Protein AF-A0A815TSU1-F1 (afdb_monomer_lite)

Structure (mmCIF, N/CA/C/O backbone):
data_AF-A0A815TSU1-F1
#
_entry.id   AF-A0A815TSU1-F1
#
loop_
_atom_site.group_PDB
_atom_site.id
_atom_site.type_symbol
_atom_site.label_atom_id
_atom_site.label_alt_id
_atom_site.label_comp_id
_atom_site.label_asym_id
_atom_site.label_entity_id
_atom_site.label_seq_id
_atom_site.pdbx_PDB_ins_code
_atom_site.Cartn_x
_atom_site.Cartn_y
_atom_site.Cartn_z
_atom_site.occupancy
_atom_site.B_iso_or_equiv
_atom_site.auth_seq_id
_atom_site.auth_comp_id
_atom_site.auth_asym_id
_atom_site.auth_atom_id
_atom_site.pdbx_PDB_model_num
ATOM 1 N N . MET A 1 1 ? -24.566 -11.610 57.593 1.00 40.59 1 MET A N 1
ATOM 2 C CA . MET A 1 1 ? -24.953 -10.606 56.578 1.00 40.59 1 MET A CA 1
ATOM 3 C C . MET A 1 1 ? -24.307 -10.999 55.260 1.00 40.59 1 MET A C 1
ATOM 5 O O . MET A 1 1 ? -23.089 -11.043 55.186 1.00 40.59 1 MET A O 1
ATOM 9 N N . SER A 1 2 ? -25.110 -11.410 54.277 1.00 47.78 2 SER A N 1
ATOM 10 C CA . SER A 1 2 ? -24.639 -11.817 52.946 1.00 47.78 2 SER A CA 1
ATOM 11 C C . SER A 1 2 ? -24.549 -10.567 52.073 1.00 47.78 2 SER A C 1
ATOM 13 O O . SER A 1 2 ? -25.565 -9.920 51.831 1.00 47.78 2 SER A O 1
ATOM 15 N N . ASN A 1 3 ? -23.337 -10.198 51.658 1.00 46.69 3 ASN A N 1
ATOM 16 C CA . ASN A 1 3 ? -23.120 -9.082 50.747 1.00 46.69 3 ASN A CA 1
ATOM 17 C C . ASN A 1 3 ? -23.449 -9.551 49.319 1.00 46.69 3 ASN A C 1
ATOM 19 O O . ASN A 1 3 ? -22.633 -10.207 48.678 1.00 46.69 3 ASN A O 1
ATOM 23 N N . LYS A 1 4 ? -24.687 -9.307 48.869 1.00 52.16 4 LYS A N 1
ATOM 24 C CA . LYS A 1 4 ? -25.194 -9.721 47.545 1.00 52.16 4 LYS A CA 1
ATOM 25 C C . LYS A 1 4 ? -25.037 -8.647 46.455 1.00 52.16 4 LYS A C 1
ATOM 27 O O . LYS A 1 4 ? -25.636 -8.789 45.395 1.00 52.16 4 LYS A O 1
ATOM 32 N N . GLY A 1 5 ? -24.276 -7.581 46.700 1.00 55.72 5 GLY A N 1
ATOM 33 C CA . GLY A 1 5 ? -24.114 -6.470 45.759 1.00 55.72 5 GLY A CA 1
ATOM 34 C C . GLY A 1 5 ? -22.652 -6.191 45.428 1.00 55.72 5 GLY A C 1
ATOM 35 O O . GLY A 1 5 ? -21.805 -6.161 46.318 1.00 55.72 5 GLY A O 1
ATOM 36 N N . TRP A 1 6 ? -22.373 -5.979 44.141 1.00 58.88 6 TRP A N 1
ATOM 37 C CA . TRP A 1 6 ? -21.115 -5.414 43.650 1.00 58.88 6 TRP A CA 1
ATOM 38 C C . TRP A 1 6 ? -20.913 -4.009 44.247 1.00 58.88 6 TRP A C 1
ATOM 40 O O . TRP A 1 6 ? -21.860 -3.230 44.338 1.00 58.88 6 TRP A O 1
ATOM 50 N N . PHE A 1 7 ? -19.698 -3.692 44.703 1.00 58.53 7 PHE A N 1
ATOM 51 C CA . PHE A 1 7 ? -19.405 -2.427 45.380 1.00 58.53 7 PHE A CA 1
ATOM 52 C C . PHE A 1 7 ? -19.165 -1.320 44.346 1.00 58.53 7 PHE A C 1
ATOM 54 O O . PHE A 1 7 ? -18.101 -1.254 43.739 1.00 58.53 7 PHE A O 1
ATOM 61 N N . GLU A 1 8 ? -20.156 -0.456 44.126 1.00 59.12 8 GLU A N 1
ATOM 62 C CA . GLU A 1 8 ? -20.089 0.572 43.076 1.00 59.12 8 GLU A CA 1
ATOM 63 C C . GLU A 1 8 ? -19.332 1.846 43.466 1.00 59.12 8 GLU A C 1
ATOM 65 O O . GLU A 1 8 ? -19.075 2.679 42.603 1.00 59.12 8 GLU A O 1
ATOM 70 N N . GLY A 1 9 ? -18.941 2.015 44.736 1.00 61.44 9 GLY A N 1
ATOM 71 C CA . GLY A 1 9 ? -18.063 3.100 45.210 1.00 61.44 9 GLY A CA 1
ATOM 72 C C . GLY A 1 9 ? -18.611 4.534 45.096 1.00 61.44 9 GLY A C 1
ATOM 73 O O . GLY A 1 9 ? -18.145 5.406 45.822 1.00 61.44 9 GLY A O 1
ATOM 74 N N . PHE A 1 10 ? -19.610 4.782 44.243 1.00 62.00 10 PHE A N 1
ATOM 75 C CA . PHE A 1 10 ? -20.172 6.103 43.956 1.00 62.00 10 PHE A CA 1
ATOM 76 C C . PHE A 1 10 ? -21.416 6.427 44.802 1.00 62.00 10 PHE A C 1
ATOM 78 O O . PHE A 1 10 ? -21.610 7.575 45.189 1.00 62.00 10 PHE A O 1
ATOM 85 N N . ALA A 1 11 ? -22.235 5.425 45.149 1.00 61.41 11 ALA A N 1
ATOM 86 C CA . ALA A 1 11 ? -23.435 5.593 45.977 1.00 61.41 11 ALA A CA 1
ATOM 87 C C . ALA A 1 11 ? -23.611 4.421 46.961 1.00 61.41 11 ALA A C 1
ATOM 89 O O . ALA A 1 11 ? -24.309 3.442 46.696 1.00 61.41 11 ALA A O 1
ATOM 90 N N . ILE A 1 12 ? -22.955 4.509 48.120 1.00 61.44 12 ILE A N 1
ATOM 91 C CA . ILE A 1 12 ? -23.020 3.476 49.163 1.00 61.44 12 ILE A CA 1
ATOM 92 C C . ILE A 1 12 ? -24.446 3.415 49.737 1.00 61.44 12 ILE A C 1
ATOM 94 O O . ILE A 1 12 ? -24.942 4.397 50.283 1.00 61.44 12 ILE A O 1
ATOM 98 N N . GLY A 1 13 ? -25.088 2.248 49.638 1.00 67.44 13 GLY A N 1
ATOM 99 C CA . GLY A 1 13 ? -26.405 1.975 50.230 1.00 67.44 13 GLY A CA 1
ATOM 100 C C . GLY A 1 13 ? -27.594 2.028 49.265 1.00 67.44 13 GLY A C 1
ATOM 101 O O . GLY A 1 13 ? -28.702 1.692 49.677 1.00 67.44 13 GLY A O 1
ATOM 102 N N . TYR A 1 14 ? -27.382 2.380 47.995 1.00 62.44 14 TYR A N 1
ATOM 103 C CA . TYR A 1 14 ? -28.434 2.370 46.976 1.00 62.44 14 TYR A CA 1
ATOM 104 C C . TYR A 1 14 ? -28.314 1.129 46.079 1.00 62.44 14 TYR A C 1
ATOM 106 O O . TYR A 1 14 ? -27.209 0.800 45.647 1.00 62.44 14 TYR A O 1
ATOM 114 N N . PRO A 1 15 ? -29.417 0.406 45.799 1.00 63.56 15 PRO A N 1
ATOM 115 C CA . PRO A 1 15 ? -29.387 -0.708 44.868 1.00 63.56 15 PRO A CA 1
ATOM 116 C C . PRO A 1 15 ? -29.298 -0.169 43.443 1.00 63.56 15 PRO A C 1
ATOM 118 O O . PRO A 1 15 ? -30.212 0.503 42.961 1.00 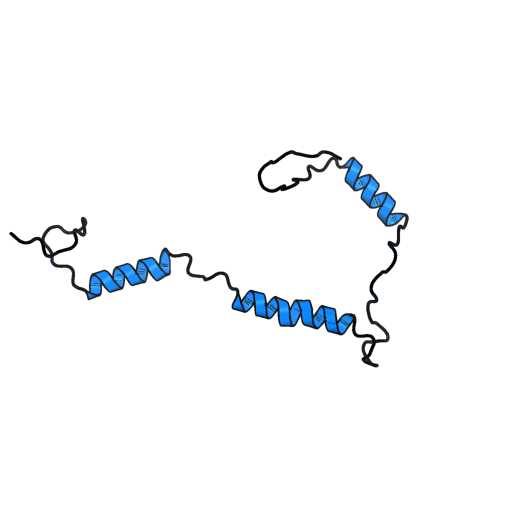63.56 15 PRO A O 1
ATOM 121 N N . SER A 1 16 ? -28.224 -0.502 42.744 1.00 62.50 16 SER A N 1
ATOM 122 C CA . SER A 1 16 ? -28.154 -0.234 41.316 1.00 62.50 16 SER A CA 1
ATOM 123 C C . SER A 1 16 ? -28.978 -1.252 40.558 1.00 62.50 16 SER A C 1
ATOM 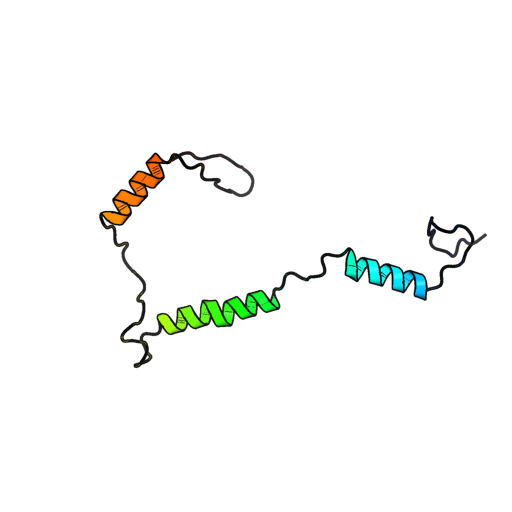125 O O . SER A 1 16 ? -28.841 -2.466 40.720 1.00 62.50 16 SER A O 1
ATOM 127 N N . SER A 1 17 ? -29.906 -0.738 39.756 1.00 70.50 17 SER A N 1
ATOM 128 C CA . SER A 1 17 ? -30.703 -1.580 38.874 1.00 70.50 17 SER A CA 1
ATOM 129 C C . SER A 1 17 ? -29.796 -2.215 37.818 1.00 70.50 17 SER A C 1
ATOM 131 O O . SER A 1 17 ? -28.849 -1.583 37.347 1.00 70.50 17 SER A O 1
ATOM 133 N N . ASN A 1 18 ? -30.106 -3.446 37.404 1.00 73.12 18 ASN A N 1
ATOM 134 C CA . ASN A 1 18 ? -29.381 -4.123 36.323 1.00 73.12 18 ASN A CA 1
ATOM 135 C C . ASN A 1 18 ? -29.275 -3.233 35.066 1.00 73.12 18 ASN A C 1
ATOM 137 O O . ASN A 1 18 ? -28.227 -3.150 34.437 1.00 73.12 18 ASN A O 1
ATOM 141 N N . ASN A 1 19 ? -30.329 -2.462 34.786 1.00 76.56 19 ASN A N 1
ATOM 142 C CA . ASN A 1 19 ? -30.378 -1.512 33.679 1.00 76.56 19 ASN A CA 1
ATOM 143 C C . ASN A 1 19 ? -29.309 -0.410 33.782 1.00 76.56 19 ASN A C 1
ATOM 145 O O . ASN A 1 19 ? -28.748 -0.011 32.766 1.00 76.56 19 ASN A O 1
ATOM 149 N N . ALA A 1 20 ? -29.005 0.083 34.986 1.00 73.88 20 ALA A N 1
ATOM 150 C CA . ALA A 1 20 ? -27.991 1.121 35.187 1.00 73.88 20 ALA A CA 1
ATOM 151 C C . ALA A 1 20 ? -26.566 0.586 34.954 1.00 73.88 20 ALA A C 1
ATOM 153 O O . ALA A 1 20 ? -25.733 1.261 34.340 1.00 73.88 20 ALA A O 1
ATOM 154 N N . LEU A 1 21 ? -26.306 -0.654 35.377 1.00 77.69 21 LEU A N 1
ATOM 155 C CA . LEU A 1 21 ? -25.043 -1.347 35.119 1.00 77.69 21 LEU A CA 1
ATOM 156 C C . LEU A 1 21 ? -24.869 -1.668 33.633 1.00 77.69 21 LEU A C 1
ATOM 158 O O . LEU A 1 21 ? -23.795 -1.454 33.068 1.00 77.69 21 LEU A O 1
ATOM 162 N N . GLU A 1 22 ? -25.925 -2.139 32.974 1.00 80.69 22 GLU A N 1
ATOM 163 C CA . GLU A 1 22 ? -25.921 -2.388 31.532 1.00 80.69 22 GLU A CA 1
ATOM 164 C C . GLU A 1 22 ? -25.720 -1.102 30.728 1.00 80.69 22 GLU A C 1
ATOM 166 O O . GLU A 1 22 ? -24.909 -1.094 29.799 1.00 80.69 22 GLU A O 1
ATOM 171 N N . ALA A 1 23 ? -26.372 -0.002 31.116 1.00 81.06 23 ALA A N 1
ATOM 172 C CA . ALA A 1 23 ? -26.201 1.302 30.481 1.00 81.06 23 ALA A CA 1
ATOM 173 C C . ALA A 1 23 ? -24.765 1.826 30.629 1.00 81.06 23 ALA A C 1
ATOM 175 O O . ALA A 1 23 ? -24.148 2.227 29.642 1.00 81.06 23 ALA A O 1
ATOM 176 N N . THR A 1 24 ? -24.196 1.751 31.836 1.00 77.62 24 THR A N 1
ATOM 177 C CA . THR A 1 24 ? -22.803 2.154 32.099 1.00 77.62 24 THR A CA 1
ATOM 178 C C . THR A 1 24 ? -21.818 1.297 31.303 1.00 77.62 24 THR A C 1
ATOM 180 O O . THR A 1 24 ? -20.918 1.821 30.647 1.00 77.62 24 THR A O 1
ATOM 183 N N . ASN A 1 25 ? -22.029 -0.022 31.266 1.00 80.94 25 ASN A N 1
ATOM 184 C CA . ASN A 1 25 ? -21.240 -0.927 30.432 1.00 80.94 25 ASN A CA 1
ATOM 185 C C . ASN A 1 25 ? -21.393 -0.620 28.937 1.00 80.94 25 ASN A C 1
ATOM 187 O O . ASN A 1 25 ? -20.431 -0.770 28.183 1.00 80.94 25 ASN A O 1
ATOM 191 N N . GLY A 1 26 ? -22.582 -0.205 28.501 1.00 80.06 26 GLY A N 1
ATOM 192 C CA . GLY A 1 26 ? -22.847 0.260 27.143 1.00 80.06 26 GLY A CA 1
ATOM 193 C C . GLY A 1 26 ? -22.010 1.486 26.796 1.00 80.06 26 GLY A C 1
ATOM 194 O O . GLY A 1 26 ? -21.306 1.464 25.790 1.00 80.06 26 GLY A O 1
ATOM 195 N N . ILE A 1 27 ? -22.007 2.492 27.674 1.00 80.62 27 ILE A N 1
ATOM 196 C CA . ILE A 1 27 ? -21.230 3.730 27.522 1.00 80.62 27 ILE A CA 1
ATOM 197 C C . ILE A 1 27 ? -19.724 3.448 27.500 1.00 80.62 27 ILE A C 1
ATOM 199 O O . ILE A 1 27 ? -19.013 3.968 26.645 1.00 80.62 27 ILE A O 1
ATOM 203 N N . ILE A 1 28 ? -19.215 2.588 28.387 1.00 76.25 28 ILE A N 1
ATOM 204 C CA . ILE A 1 28 ? -17.794 2.200 28.385 1.00 76.25 28 ILE A CA 1
ATOM 205 C C . ILE A 1 28 ? -17.430 1.497 27.073 1.00 76.25 28 ILE A C 1
ATOM 207 O O . ILE A 1 28 ? -16.401 1.790 26.468 1.00 76.25 28 ILE A O 1
ATOM 211 N N . LYS A 1 29 ? -18.302 0.612 26.580 1.00 76.12 29 LYS A N 1
ATOM 212 C CA . LYS A 1 29 ? -18.108 -0.079 25.299 1.00 76.12 29 LYS A CA 1
ATOM 213 C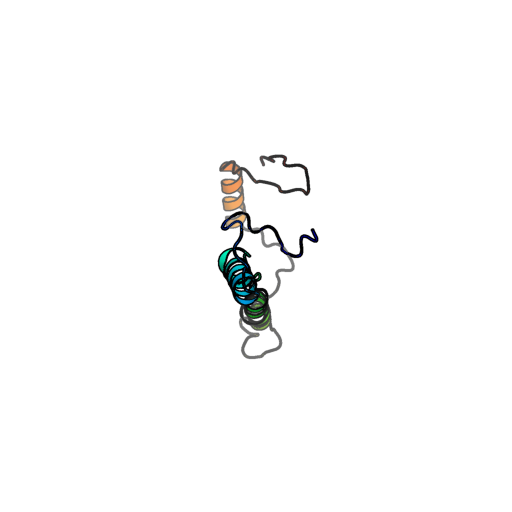 C . LYS A 1 29 ? -18.289 0.835 24.080 1.00 76.12 29 LYS A C 1
ATOM 215 O O . LYS A 1 29 ? -17.805 0.484 23.009 1.00 76.12 29 LYS A O 1
ATOM 220 N N . SER A 1 30 ? -19.000 1.954 24.190 1.00 70.50 30 SER A N 1
ATOM 221 C CA . SER A 1 30 ? -19.176 2.892 23.075 1.00 70.50 30 SER A CA 1
ATOM 222 C C . SER A 1 30 ? -18.117 3.990 23.057 1.00 70.50 30 SER A C 1
ATOM 224 O O . SER A 1 30 ? -17.680 4.376 21.982 1.00 70.50 30 SER A O 1
ATOM 226 N N . LEU A 1 31 ? -17.711 4.492 24.227 1.00 68.50 31 LEU A N 1
ATOM 227 C CA . LEU A 1 31 ? -16.817 5.647 24.359 1.00 68.50 31 LEU A CA 1
ATOM 228 C C . LEU A 1 31 ? -15.367 5.270 24.686 1.00 68.50 31 LEU A C 1
ATOM 230 O O . LEU A 1 31 ? -14.461 5.996 24.296 1.00 68.50 31 LEU A O 1
ATOM 234 N N . TYR A 1 32 ? -15.136 4.173 25.416 1.00 59.50 32 TYR A N 1
ATOM 235 C CA . TYR A 1 32 ? -13.833 3.888 26.043 1.00 59.50 32 TYR A CA 1
ATOM 236 C C . TYR A 1 32 ? -13.177 2.579 25.607 1.00 59.50 32 TYR A C 1
ATOM 238 O O . TYR A 1 32 ? -12.016 2.333 25.924 1.00 59.50 32 TYR A O 1
ATOM 246 N N . THR A 1 33 ? -13.869 1.742 24.842 1.00 57.81 33 THR A N 1
ATOM 247 C CA . THR A 1 33 ? -13.180 0.786 23.979 1.00 57.81 33 THR A CA 1
ATOM 248 C C . THR A 1 33 ? -13.005 1.456 22.629 1.00 57.81 33 THR A C 1
ATOM 250 O O . THR A 1 33 ? -14.007 1.883 22.063 1.00 57.81 33 THR A O 1
ATOM 253 N N . PHE A 1 34 ? -11.772 1.536 22.119 1.00 54.19 34 PHE A N 1
ATOM 254 C CA . PHE A 1 34 ? -11.448 1.866 20.723 1.00 54.19 34 PHE A CA 1
ATOM 255 C C . PHE A 1 34 ? -12.085 0.819 19.789 1.00 54.19 34 PHE A C 1
ATOM 257 O O . PHE A 1 34 ? -11.435 -0.081 19.266 1.00 54.19 34 PHE A O 1
ATOM 264 N N . ARG A 1 35 ? -13.415 0.855 19.712 1.00 52.97 35 ARG A N 1
ATOM 265 C CA . ARG A 1 35 ? -14.296 -0.109 19.055 1.00 52.97 35 ARG A CA 1
ATOM 266 C C . ARG A 1 35 ? -14.747 0.373 17.688 1.00 52.97 35 ARG A C 1
ATOM 268 O O . ARG A 1 35 ? -15.531 -0.334 17.054 1.00 52.97 35 ARG A O 1
ATOM 275 N N . GLU A 1 36 ? -14.175 1.468 17.187 1.00 59.84 36 GLU A N 1
ATOM 276 C CA . GLU A 1 36 ? -13.706 1.431 15.805 1.00 59.84 36 GLU A CA 1
ATOM 277 C C . GLU A 1 36 ? -12.751 0.244 15.722 1.00 59.84 36 GLU A C 1
ATOM 279 O O . GLU A 1 36 ? -11.546 0.332 15.941 1.00 59.84 36 GLU A O 1
ATOM 284 N N . ARG A 1 37 ? -13.342 -0.937 15.525 1.00 63.38 37 ARG A N 1
ATOM 285 C CA . ARG A 1 37 ? -12.616 -2.110 15.086 1.00 63.38 37 ARG A CA 1
ATOM 286 C C . ARG A 1 37 ? -11.791 -1.603 13.921 1.00 63.38 37 ARG A C 1
ATOM 288 O O . ARG A 1 37 ? -12.389 -1.010 13.024 1.00 63.38 37 ARG A O 1
ATOM 295 N N . LEU A 1 38 ? -10.469 -1.797 13.980 1.00 63.12 38 LEU A N 1
ATOM 296 C CA . LEU A 1 38 ? -9.569 -1.623 12.839 1.00 63.12 38 LEU A CA 1
ATOM 297 C C . LEU A 1 38 ? -10.384 -1.911 11.579 1.00 63.12 38 LEU A C 1
ATOM 299 O O . LEU A 1 38 ? -10.979 -2.998 11.545 1.00 63.12 38 LEU A O 1
ATOM 303 N N . PRO A 1 39 ? -10.538 -0.952 10.650 1.00 77.75 39 PRO A N 1
ATOM 304 C CA . PRO A 1 39 ? -11.534 -1.035 9.591 1.00 77.75 39 PRO A CA 1
ATOM 305 C C . PRO A 1 39 ? -11.067 -2.043 8.540 1.00 77.75 39 PRO A C 1
ATOM 307 O O . PRO A 1 39 ? -10.797 -1.712 7.398 1.00 77.75 39 PRO A O 1
ATOM 310 N N . VAL A 1 40 ? -10.936 -3.308 8.939 1.00 82.38 40 VAL A N 1
ATOM 311 C CA . VAL A 1 40 ? -10.427 -4.415 8.137 1.00 82.38 40 VAL A CA 1
ATOM 312 C C . VAL A 1 40 ? -11.345 -4.621 6.943 1.00 82.38 40 VAL A C 1
ATOM 314 O O . VAL A 1 40 ? -10.858 -4.896 5.862 1.00 82.38 40 VAL A O 1
ATOM 317 N N . GLY A 1 41 ? -12.657 -4.423 7.107 1.00 85.00 41 GLY A N 1
ATOM 318 C CA . GLY A 1 41 ? -13.599 -4.453 5.988 1.00 85.00 41 GLY A CA 1
ATOM 319 C C . GLY A 1 41 ? -13.305 -3.375 4.942 1.00 85.00 41 GLY A C 1
ATOM 320 O O . GLY A 1 41 ? -13.210 -3.688 3.761 1.00 85.00 41 GLY A O 1
ATOM 321 N N . GLU A 1 42 ? -13.099 -2.125 5.365 1.00 85.69 42 GLU A N 1
ATOM 322 C CA . GLU A 1 42 ? -12.760 -1.029 4.446 1.00 85.69 42 GLU A CA 1
ATOM 323 C C . GLU A 1 42 ? -11.365 -1.218 3.847 1.00 85.69 42 GLU A C 1
ATOM 325 O O . GLU A 1 42 ? -11.180 -1.050 2.647 1.00 85.69 42 GLU A O 1
ATOM 330 N N . PHE A 1 43 ? -10.399 -1.657 4.653 1.00 88.25 43 PHE A N 1
ATOM 331 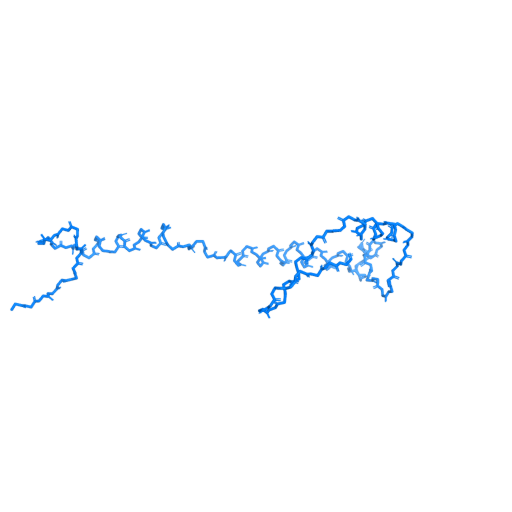C CA . PHE A 1 43 ? -9.054 -1.995 4.204 1.00 88.25 43 PHE A CA 1
ATOM 332 C C . PHE A 1 43 ? -9.075 -3.082 3.129 1.00 88.25 43 PHE A C 1
ATOM 334 O O . PHE A 1 43 ? -8.451 -2.915 2.086 1.00 88.25 43 PHE A O 1
ATOM 341 N N . LEU A 1 44 ? -9.802 -4.180 3.356 1.00 92.75 44 LEU A N 1
ATOM 342 C CA . LEU A 1 44 ? -9.933 -5.260 2.381 1.00 92.75 44 LEU A CA 1
ATOM 343 C C . LEU A 1 44 ? -10.649 -4.774 1.120 1.00 92.75 44 LEU A C 1
ATOM 345 O O . LEU A 1 44 ? -10.216 -5.112 0.025 1.00 92.75 44 LEU A O 1
ATOM 349 N N . SER A 1 45 ? -11.672 -3.927 1.265 1.00 90.50 45 SER A N 1
ATOM 350 C CA . SER A 1 45 ? -12.367 -3.317 0.129 1.00 90.50 45 SER A CA 1
ATOM 351 C C . SER A 1 45 ? -11.427 -2.471 -0.732 1.00 90.50 45 SER A C 1
ATOM 353 O O . SER A 1 45 ? -11.436 -2.612 -1.952 1.00 90.50 45 SER A O 1
ATOM 355 N N . VAL A 1 46 ? -10.602 -1.616 -0.122 1.00 92.69 46 VAL A N 1
ATOM 356 C CA . VAL A 1 46 ? -9.616 -0.789 -0.840 1.00 92.69 46 VAL A CA 1
ATOM 357 C C . VAL A 1 46 ? -8.531 -1.665 -1.468 1.00 92.69 46 VAL A C 1
ATOM 359 O O . VAL A 1 46 ? -8.152 -1.482 -2.624 1.00 92.69 46 VAL A O 1
ATOM 362 N N . LEU A 1 47 ? -8.037 -2.658 -0.725 1.00 94.12 47 LEU A N 1
ATOM 363 C CA . LEU A 1 47 ? -7.013 -3.578 -1.208 1.00 94.12 47 LEU A CA 1
ATOM 364 C C . LEU A 1 47 ? -7.492 -4.352 -2.442 1.00 94.12 47 LEU A C 1
ATOM 366 O O . LEU A 1 47 ? -6.760 -4.445 -3.424 1.00 94.12 47 LEU A O 1
ATOM 370 N N . GLU A 1 48 ? -8.704 -4.893 -2.408 1.00 92.88 48 GLU A N 1
ATOM 371 C CA . GLU A 1 48 ? -9.269 -5.666 -3.511 1.00 92.88 48 GLU A CA 1
ATOM 372 C C . GLU A 1 48 ? -9.597 -4.774 -4.715 1.00 92.88 48 GLU A C 1
ATOM 374 O O . GLU A 1 48 ? -9.095 -5.017 -5.817 1.00 92.88 48 GLU A O 1
ATOM 379 N N . ASN A 1 49 ? -10.396 -3.726 -4.501 1.00 87.38 49 ASN A N 1
ATOM 380 C CA . ASN A 1 49 ? -11.002 -2.961 -5.591 1.00 87.38 49 ASN A CA 1
ATOM 381 C C . ASN A 1 49 ? -10.070 -1.902 -6.182 1.00 87.38 49 ASN A C 1
ATOM 383 O O . ASN A 1 49 ? -10.054 -1.708 -7.401 1.00 87.38 49 ASN A O 1
ATOM 387 N N . ASP A 1 50 ? -9.281 -1.239 -5.341 1.00 87.25 50 ASP A N 1
ATOM 388 C CA . ASP A 1 50 ? -8.487 -0.089 -5.772 1.00 87.25 50 ASP A CA 1
ATOM 389 C C . ASP A 1 50 ? -7.035 -0.485 -6.026 1.00 87.25 50 ASP A C 1
ATOM 391 O O . ASP A 1 50 ? -6.428 -0.030 -6.992 1.00 87.25 50 ASP A O 1
ATOM 395 N N . ILE A 1 51 ? -6.466 -1.371 -5.203 1.00 92.88 51 ILE A N 1
ATOM 396 C CA . ILE A 1 51 ? -5.058 -1.762 -5.337 1.00 92.88 51 ILE A CA 1
ATOM 397 C C . ILE A 1 51 ? -4.922 -2.960 -6.279 1.00 92.88 51 ILE A C 1
ATOM 399 O O . ILE A 1 51 ? -4.374 -2.834 -7.375 1.00 92.88 51 ILE A O 1
ATOM 403 N N . ILE A 1 52 ? -5.405 -4.139 -5.882 1.00 92.12 52 ILE A N 1
ATOM 404 C CA . ILE A 1 52 ? -5.157 -5.392 -6.609 1.00 92.12 52 ILE A CA 1
ATOM 405 C C . ILE A 1 52 ? -5.813 -5.357 -7.985 1.00 92.12 52 ILE A C 1
ATOM 407 O O . ILE A 1 52 ? -5.154 -5.666 -8.983 1.00 92.12 52 ILE A O 1
ATOM 411 N N . HIS A 1 53 ? -7.084 -4.968 -8.064 1.00 88.69 53 HIS A N 1
ATOM 412 C CA . HIS A 1 53 ? -7.810 -4.956 -9.327 1.00 88.69 53 HIS A CA 1
ATOM 413 C C . HIS A 1 53 ? -7.212 -3.952 -10.326 1.00 88.69 53 HIS A C 1
ATOM 415 O O . HIS A 1 53 ? -6.988 -4.301 -11.489 1.00 88.69 53 HIS A O 1
ATOM 421 N N . GLN A 1 54 ? -6.856 -2.740 -9.885 1.00 86.75 54 GLN A N 1
ATOM 422 C CA . GLN A 1 54 ? -6.190 -1.765 -10.753 1.00 86.75 54 GLN A CA 1
ATOM 423 C C . GLN A 1 54 ? -4.826 -2.275 -11.228 1.00 86.75 54 GLN A C 1
ATOM 425 O O . GLN A 1 54 ? -4.543 -2.249 -12.428 1.00 86.75 54 GLN A O 1
ATOM 430 N N . LEU A 1 55 ? -3.998 -2.783 -10.310 1.00 85.44 55 LEU A N 1
ATOM 431 C CA . LEU A 1 55 ? -2.678 -3.323 -10.638 1.00 85.44 55 LEU A CA 1
ATOM 432 C C . LEU A 1 55 ? -2.762 -4.519 -11.594 1.00 85.44 55 LEU A C 1
ATOM 434 O O . LEU A 1 55 ? -1.869 -4.670 -12.429 1.00 85.44 55 LEU A O 1
ATOM 438 N N . SER A 1 56 ? -3.805 -5.343 -11.476 1.00 85.31 56 SER A N 1
ATOM 439 C CA . SER A 1 56 ? -4.053 -6.484 -12.362 1.00 85.31 56 SER A CA 1
ATOM 440 C C . SER A 1 56 ? -4.485 -6.016 -13.749 1.00 85.31 56 SER A C 1
ATOM 442 O O . SER A 1 56 ? -3.936 -6.474 -14.747 1.00 85.31 56 SER A O 1
ATOM 444 N N . ARG A 1 57 ? -5.405 -5.045 -13.830 1.00 83.50 57 ARG A N 1
ATOM 445 C CA . ARG A 1 57 ? -5.897 -4.504 -15.104 1.00 83.50 57 ARG A CA 1
ATOM 446 C C . ARG A 1 57 ? -4.810 -3.767 -15.883 1.00 83.50 57 ARG A C 1
ATOM 448 O O . ARG A 1 57 ? -4.673 -3.976 -17.079 1.00 83.50 57 ARG A O 1
ATOM 455 N N . GLU A 1 58 ? -4.010 -2.935 -15.217 1.00 84.75 58 GLU A N 1
ATOM 456 C CA . GLU A 1 58 ? -2.915 -2.191 -15.861 1.00 84.75 58 GLU A CA 1
ATOM 457 C C . GLU A 1 58 ? -1.789 -3.086 -16.395 1.00 84.75 58 GLU A C 1
ATOM 459 O O . GLU A 1 58 ? -0.966 -2.626 -17.186 1.00 84.75 58 GLU A O 1
ATOM 464 N N . ARG A 1 59 ? -1.713 -4.340 -15.943 1.00 83.56 59 ARG A N 1
ATOM 465 C CA . ARG A 1 59 ? -0.678 -5.303 -16.344 1.00 83.56 59 ARG A CA 1
ATOM 466 C C . ARG A 1 59 ? -1.232 -6.478 -17.138 1.00 83.56 59 ARG A C 1
ATOM 468 O O . ARG A 1 59 ? -0.473 -7.385 -17.464 1.00 83.56 59 ARG A O 1
ATOM 475 N N . ASN A 1 60 ? -2.528 -6.472 -17.439 1.00 82.56 60 ASN A N 1
ATOM 476 C CA . ASN A 1 60 ? -3.140 -7.518 -18.233 1.00 82.56 60 ASN A CA 1
ATOM 477 C C . ASN A 1 60 ? -2.684 -7.381 -19.691 1.00 82.56 60 ASN A C 1
ATOM 479 O O . ASN A 1 60 ? -3.060 -6.443 -20.391 1.00 82.56 60 ASN A O 1
ATOM 483 N N . THR A 1 61 ? -1.851 -8.314 -20.139 1.00 76.12 61 THR A N 1
ATOM 484 C CA . THR A 1 61 ? -1.361 -8.378 -21.520 1.00 76.12 61 THR A CA 1
ATOM 485 C C . THR A 1 61 ? -2.303 -9.129 -22.454 1.00 76.12 61 THR A C 1
ATOM 487 O O . THR A 1 61 ? -2.117 -9.065 -23.665 1.00 76.12 61 THR A O 1
ATOM 490 N N . ASP A 1 62 ? -3.307 -9.815 -21.907 1.00 79.94 62 ASP A N 1
ATOM 491 C CA . ASP A 1 62 ? -4.196 -10.704 -22.659 1.00 79.94 62 ASP A CA 1
ATOM 492 C C . ASP A 1 62 ? -5.473 -9.989 -23.135 1.00 79.94 62 ASP A C 1
ATOM 494 O O . ASP A 1 62 ? -6.177 -10.486 -24.014 1.00 79.94 62 ASP A O 1
ATOM 498 N N . ASP A 1 63 ? -5.780 -8.810 -22.584 1.00 76.19 63 ASP A N 1
ATOM 499 C CA . ASP A 1 63 ? -6.901 -7.979 -23.029 1.00 76.19 63 ASP A CA 1
ATOM 500 C C . ASP A 1 63 ? -6.477 -7.080 -24.211 1.00 76.19 63 ASP A C 1
ATOM 502 O O . ASP A 1 63 ? -5.593 -6.234 -24.063 1.00 76.19 63 ASP A O 1
ATOM 506 N N . PRO A 1 64 ? -7.111 -7.193 -25.392 1.00 70.69 64 PRO A N 1
ATOM 507 C CA . PRO A 1 64 ? -6.750 -6.415 -26.577 1.00 70.69 64 PRO A CA 1
ATOM 508 C C . PRO A 1 64 ? -6.900 -4.891 -26.410 1.00 70.69 64 PRO A C 1
ATOM 510 O O . PRO A 1 64 ? -6.273 -4.150 -27.163 1.00 70.69 64 PRO A O 1
ATOM 513 N N . ILE A 1 65 ? -7.680 -4.401 -25.436 1.00 71.69 65 ILE A N 1
ATOM 514 C CA . ILE A 1 65 ? -7.836 -2.957 -25.179 1.00 71.69 65 ILE A CA 1
ATOM 515 C C . ILE A 1 65 ? -6.718 -2.427 -24.267 1.00 71.69 65 ILE A C 1
ATOM 517 O O . ILE A 1 65 ? -6.175 -1.348 -24.513 1.00 71.69 65 ILE A O 1
ATOM 521 N N . THR A 1 66 ? -6.359 -3.165 -23.212 1.00 67.06 66 THR A N 1
ATOM 522 C CA . THR A 1 66 ? -5.334 -2.738 -22.239 1.00 67.06 66 THR A CA 1
ATOM 523 C C . THR A 1 66 ? -3.914 -3.189 -22.585 1.00 67.06 66 THR A C 1
ATOM 525 O O . THR A 1 66 ? -2.966 -2.495 -22.216 1.00 67.06 66 THR A O 1
ATOM 528 N N . SER A 1 67 ? -3.749 -4.260 -23.365 1.00 68.00 67 SER A N 1
ATOM 529 C CA . SER A 1 67 ? -2.451 -4.827 -23.774 1.00 68.00 67 SER A CA 1
ATOM 530 C C . SER A 1 67 ? -1.527 -3.832 -24.474 1.00 68.00 67 SER A C 1
ATOM 532 O O . SER A 1 67 ? -0.313 -3.884 -24.281 1.00 68.00 67 SER A O 1
ATOM 534 N N . GLN A 1 68 ? -2.074 -2.873 -25.227 1.00 74.75 68 GLN A N 1
ATOM 535 C CA . GLN A 1 68 ? -1.267 -1.870 -25.925 1.00 74.75 68 GLN A CA 1
ATOM 536 C C . GLN A 1 68 ? -0.582 -0.871 -24.976 1.00 74.75 68 GLN A C 1
ATOM 538 O O . GLN A 1 68 ? 0.448 -0.302 -25.333 1.00 74.75 68 GLN A O 1
ATOM 543 N N . ASN A 1 69 ? -1.117 -0.687 -23.763 1.00 77.06 69 ASN A N 1
ATOM 544 C CA . ASN A 1 69 ? -0.555 0.177 -22.719 1.00 77.06 69 ASN A CA 1
ATOM 545 C C . ASN A 1 69 ? -0.218 -0.600 -21.433 1.00 77.06 69 ASN A C 1
ATOM 547 O O . ASN A 1 69 ? -0.068 0.005 -20.367 1.00 77.06 69 ASN A O 1
ATOM 551 N N . ALA A 1 70 ? -0.121 -1.931 -21.511 1.00 82.69 70 ALA A N 1
ATOM 552 C CA . ALA A 1 70 ? 0.124 -2.765 -20.345 1.00 82.69 70 ALA A CA 1
ATOM 553 C C . ALA A 1 70 ? 1.515 -2.482 -19.758 1.00 82.69 70 ALA A C 1
ATOM 555 O O . ALA A 1 70 ? 2.535 -2.488 -20.453 1.00 82.69 70 ALA A O 1
ATOM 556 N N . LYS A 1 71 ? 1.570 -2.239 -18.447 1.00 82.56 71 LYS A N 1
ATOM 557 C CA . LYS A 1 71 ? 2.822 -1.984 -17.726 1.00 82.56 71 LYS A CA 1
ATOM 558 C C . LYS A 1 71 ? 3.540 -3.307 -17.453 1.00 82.56 71 LYS A C 1
ATOM 560 O O . LYS A 1 71 ? 3.256 -3.981 -16.466 1.00 82.56 71 LYS A O 1
ATOM 565 N N . ALA A 1 72 ? 4.489 -3.677 -18.306 1.00 82.44 72 ALA A N 1
ATOM 566 C CA . ALA A 1 72 ? 5.293 -4.880 -18.099 1.00 82.44 72 ALA A CA 1
ATOM 567 C C . ALA A 1 72 ? 6.157 -4.794 -16.827 1.00 82.44 72 ALA A C 1
ATOM 569 O O . ALA A 1 72 ? 6.615 -3.721 -16.424 1.00 82.44 72 ALA A O 1
ATOM 570 N N . PHE A 1 73 ? 6.422 -5.948 -16.210 1.00 83.44 73 PHE A N 1
ATOM 571 C CA . PHE A 1 73 ? 7.413 -6.037 -15.142 1.00 83.44 73 PHE A CA 1
ATOM 572 C C . PHE A 1 73 ? 8.820 -5.822 -15.706 1.00 83.44 73 PHE A C 1
ATOM 574 O O . PHE A 1 73 ? 9.208 -6.421 -16.710 1.00 83.44 73 PHE A O 1
ATOM 581 N N . ALA A 1 74 ? 9.600 -4.971 -15.040 1.00 84.94 74 ALA A N 1
ATOM 582 C CA . ALA A 1 74 ? 11.012 -4.822 -15.347 1.00 84.94 74 ALA A CA 1
ATOM 583 C C . ALA A 1 74 ? 11.766 -6.060 -14.841 1.00 84.94 74 ALA A C 1
ATOM 585 O O . ALA A 1 74 ? 11.885 -6.271 -13.638 1.00 84.94 74 ALA A O 1
ATOM 586 N N . ASN A 1 75 ? 12.285 -6.871 -15.762 1.00 88.25 75 ASN A N 1
ATOM 587 C CA . ASN A 1 75 ? 13.073 -8.063 -15.420 1.00 88.25 75 ASN A CA 1
ATOM 588 C C . ASN A 1 75 ? 14.545 -7.742 -15.130 1.00 88.25 75 ASN A C 1
ATOM 590 O O . ASN A 1 75 ? 15.277 -8.573 -14.600 1.00 88.25 75 ASN A O 1
ATOM 594 N N . VAL A 1 76 ? 14.985 -6.540 -15.501 1.00 88.31 76 VAL A N 1
ATOM 595 C CA . VAL A 1 76 ? 16.353 -6.063 -15.315 1.00 88.31 76 VAL A CA 1
ATOM 596 C C . VAL A 1 76 ? 16.279 -4.639 -14.768 1.00 88.31 76 VAL A C 1
ATOM 598 O O . VAL A 1 76 ? 15.483 -3.840 -15.276 1.00 88.31 76 VAL A O 1
ATOM 601 N N . PRO A 1 77 ? 17.074 -4.291 -13.743 1.00 85.56 77 PRO A N 1
ATOM 602 C CA . PRO A 1 77 ? 17.120 -2.928 -13.242 1.00 85.56 77 PRO A CA 1
ATOM 603 C C . PRO A 1 77 ? 17.634 -1.983 -14.333 1.00 85.56 77 PRO A C 1
ATOM 605 O O . PRO A 1 77 ? 18.709 -2.178 -14.896 1.00 85.56 77 PRO A O 1
ATOM 608 N N . SER A 1 78 ? 16.868 -0.930 -14.612 1.00 85.62 78 SER A N 1
ATOM 609 C CA . SER A 1 78 ? 17.295 0.147 -15.502 1.00 85.62 78 SER A CA 1
ATOM 610 C C . SER A 1 78 ? 17.988 1.228 -14.683 1.00 85.62 78 SER A C 1
ATOM 612 O O . SER A 1 78 ? 17.331 2.058 -14.055 1.00 85.62 78 SER A O 1
ATOM 614 N N . ILE A 1 79 ? 19.317 1.240 -14.712 1.00 88.25 79 ILE A N 1
ATOM 615 C CA . ILE A 1 79 ? 20.111 2.300 -14.094 1.00 88.25 79 ILE A CA 1
ATOM 616 C C . ILE A 1 79 ? 20.323 3.408 -15.129 1.00 88.25 79 ILE A C 1
ATOM 618 O O . ILE A 1 79 ? 20.872 3.165 -16.201 1.00 88.25 79 ILE A O 1
ATOM 622 N N . ASN A 1 80 ? 19.898 4.630 -14.816 1.00 91.44 80 ASN A N 1
ATOM 623 C CA . ASN A 1 80 ? 20.104 5.799 -15.670 1.00 91.44 80 ASN A CA 1
ATOM 624 C C . ASN A 1 80 ? 20.786 6.933 -14.890 1.00 91.44 80 ASN A C 1
ATOM 626 O O . ASN A 1 80 ? 20.886 6.888 -13.663 1.00 91.44 80 ASN A O 1
ATOM 630 N N . LEU A 1 81 ? 21.271 7.950 -15.608 1.00 94.56 81 LEU A N 1
ATOM 631 C CA . LEU A 1 81 ? 21.970 9.081 -14.993 1.00 94.56 81 LEU A CA 1
ATOM 632 C C . LEU A 1 81 ? 21.100 9.799 -13.953 1.00 94.56 81 LEU A C 1
ATOM 634 O O . LEU A 1 81 ? 21.604 10.168 -12.903 1.00 94.56 81 LEU A O 1
ATOM 638 N N . SER A 1 82 ? 19.797 9.945 -14.209 1.00 94.12 82 SER A N 1
ATOM 639 C CA . SER A 1 82 ? 18.876 10.593 -13.269 1.00 94.12 82 SER A CA 1
ATOM 640 C C . SER A 1 82 ? 18.803 9.851 -11.934 1.00 94.12 82 SER A C 1
ATOM 642 O O . SER A 1 82 ? 18.860 10.498 -10.890 1.00 94.12 82 SER A O 1
ATOM 644 N N . LEU A 1 83 ? 18.736 8.517 -11.966 1.00 92.12 83 LEU A N 1
ATOM 645 C CA . LEU A 1 83 ? 18.765 7.674 -10.775 1.00 92.12 83 LEU A CA 1
ATOM 646 C C . LEU A 1 83 ? 20.105 7.806 -10.041 1.00 92.12 83 LEU A C 1
ATOM 648 O O . LEU A 1 83 ? 20.120 7.993 -8.833 1.00 92.12 83 LEU A O 1
ATOM 652 N N . TRP A 1 84 ? 21.229 7.792 -10.762 1.00 93.62 84 TRP A N 1
ATOM 653 C CA . TRP A 1 84 ? 22.546 8.023 -10.158 1.00 93.62 84 TRP A CA 1
ATOM 654 C C . TRP A 1 84 ? 22.648 9.385 -9.470 1.00 93.62 84 TRP A C 1
ATOM 656 O O . TRP A 1 84 ? 23.138 9.473 -8.345 1.00 93.62 84 TRP A O 1
ATOM 666 N N . THR A 1 85 ? 22.185 10.449 -10.127 1.00 94.94 85 THR A N 1
ATOM 667 C CA . THR A 1 85 ? 22.223 11.810 -9.586 1.00 94.94 85 THR A CA 1
ATOM 668 C C . THR A 1 85 ? 21.330 11.949 -8.356 1.00 94.94 85 THR A C 1
ATOM 670 O O . THR A 1 85 ? 21.761 12.534 -7.363 1.00 94.94 85 THR A O 1
ATOM 673 N N . SER A 1 86 ? 20.115 11.392 -8.378 1.00 92.75 86 SER A N 1
ATOM 674 C CA . SER A 1 86 ? 19.214 11.452 -7.223 1.00 92.75 86 SER A CA 1
ATOM 675 C C . SER A 1 86 ? 19.740 10.633 -6.046 1.00 92.75 86 SER A C 1
ATOM 677 O O . SER A 1 86 ? 19.715 11.122 -4.920 1.00 92.75 86 SER A O 1
ATOM 679 N N . THR A 1 87 ? 20.296 9.443 -6.291 1.00 88.94 87 THR A N 1
ATOM 680 C CA . THR A 1 87 ? 20.955 8.644 -5.250 1.00 88.94 87 THR A CA 1
ATOM 681 C C . THR A 1 87 ? 22.169 9.370 -4.671 1.00 88.94 87 THR A C 1
ATOM 683 O O . THR A 1 87 ? 22.323 9.408 -3.456 1.00 88.94 87 THR A O 1
ATOM 686 N N . TYR A 1 88 ? 23.000 10.002 -5.504 1.00 91.56 88 TYR A N 1
ATOM 687 C CA . TYR A 1 88 ? 24.141 10.788 -5.026 1.00 91.56 88 TYR A CA 1
ATOM 688 C C . TYR A 1 88 ? 23.709 11.949 -4.118 1.00 91.56 88 TYR A C 1
ATOM 690 O O . TYR A 1 88 ? 24.300 12.159 -3.060 1.00 91.56 88 TYR A O 1
ATOM 698 N N . HIS A 1 89 ? 22.663 12.688 -4.501 1.00 92.81 89 HIS A N 1
ATOM 699 C CA . HIS A 1 89 ? 22.107 13.745 -3.654 1.00 92.81 89 HIS A CA 1
ATOM 700 C C . HIS A 1 89 ? 21.521 13.195 -2.356 1.00 92.81 89 HIS A C 1
ATOM 702 O O . HIS A 1 89 ? 21.796 13.754 -1.302 1.00 92.81 89 HIS A O 1
ATOM 708 N N . TRP A 1 90 ? 20.795 12.079 -2.419 1.00 86.62 90 TRP A N 1
ATOM 709 C CA . TRP A 1 90 ? 20.235 11.423 -1.240 1.00 86.62 90 TRP A CA 1
ATOM 710 C C . TRP A 1 90 ? 21.316 11.017 -0.227 1.00 86.62 90 TRP A C 1
ATOM 712 O O . TRP A 1 90 ? 21.154 11.293 0.957 1.00 86.62 90 TRP A O 1
ATOM 722 N N . ILE A 1 91 ? 22.439 10.449 -0.689 1.00 87.62 91 ILE A N 1
ATOM 723 C CA . ILE A 1 91 ? 23.593 10.125 0.173 1.00 87.62 91 ILE A CA 1
ATOM 724 C C . ILE A 1 91 ? 24.169 11.405 0.793 1.00 87.62 91 ILE A C 1
ATOM 726 O O . ILE A 1 91 ? 24.425 11.472 1.990 1.00 87.62 91 ILE A O 1
ATOM 730 N N . LYS A 1 92 ? 24.338 12.462 -0.010 1.00 88.81 92 LYS A N 1
ATOM 731 C CA . LYS A 1 92 ? 24.900 13.738 0.459 1.00 88.81 92 LYS A CA 1
ATOM 732 C C . LYS A 1 92 ? 24.009 14.464 1.477 1.00 88.81 92 LYS A C 1
ATOM 734 O O . LYS A 1 92 ? 24.504 15.299 2.225 1.00 88.81 92 LYS A O 1
ATOM 739 N N . GLU A 1 93 ? 22.709 14.191 1.483 1.00 85.75 93 GLU A N 1
ATOM 740 C CA . GLU A 1 93 ? 21.764 14.773 2.437 1.00 85.75 93 GLU A CA 1
ATOM 741 C C . GLU A 1 93 ? 21.863 14.162 3.849 1.00 85.75 93 GLU A C 1
ATOM 743 O O . GLU A 1 93 ? 21.156 14.641 4.732 1.00 85.75 93 GLU A O 1
ATOM 748 N N . GLU A 1 94 ? 22.714 13.144 4.073 1.00 76.12 94 GLU A N 1
ATOM 749 C CA . GLU A 1 94 ? 22.986 12.515 5.384 1.00 76.12 94 GLU A CA 1
ATOM 750 C C . GLU A 1 94 ? 21.706 12.184 6.177 1.00 76.12 94 GLU A C 1
ATOM 752 O O . GLU A 1 94 ? 21.624 12.352 7.396 1.00 76.12 94 GLU A O 1
ATOM 757 N N . ARG A 1 95 ? 20.654 11.740 5.479 1.00 73.19 95 ARG A N 1
ATOM 758 C CA . ARG A 1 95 ? 19.361 11.474 6.117 1.00 73.19 95 ARG A CA 1
ATOM 759 C C . ARG A 1 95 ? 19.479 10.289 7.065 1.00 73.19 95 ARG A C 1
ATOM 761 O O . ARG A 1 95 ? 19.887 9.201 6.667 1.00 73.19 95 ARG A O 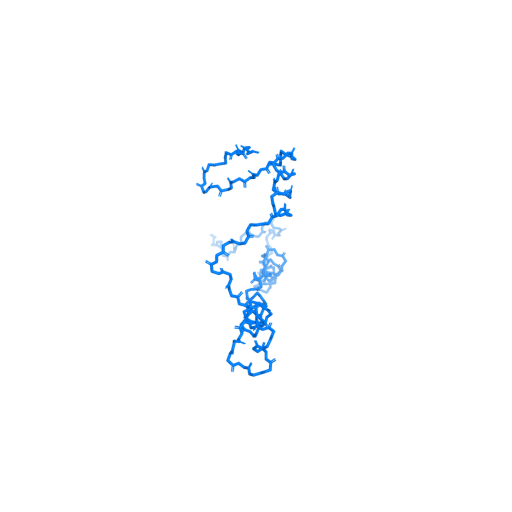1
ATOM 768 N N . GLU A 1 96 ? 19.042 10.481 8.304 1.00 70.62 96 GLU A N 1
ATOM 769 C CA . GLU A 1 96 ? 18.988 9.406 9.287 1.00 70.62 96 GLU A CA 1
ATOM 770 C C . GLU A 1 96 ? 17.921 8.382 8.869 1.00 70.62 96 GLU A C 1
ATOM 772 O O . GLU A 1 96 ? 16.720 8.670 8.837 1.00 70.62 96 GLU A O 1
ATOM 777 N N . VAL A 1 97 ? 18.362 7.180 8.496 1.00 69.75 97 VAL A N 1
ATOM 778 C CA . VAL A 1 97 ? 17.468 6.069 8.170 1.00 69.75 97 VAL A CA 1
ATOM 779 C C . VAL A 1 97 ? 17.285 5.233 9.428 1.00 69.75 97 VAL A C 1
ATOM 781 O O . VAL A 1 97 ? 18.199 4.540 9.877 1.00 69.75 97 VAL A O 1
ATOM 784 N N . ILE A 1 98 ? 16.078 5.268 9.991 1.00 70.31 98 ILE A N 1
ATOM 785 C CA . ILE A 1 98 ? 15.712 4.391 11.103 1.00 70.31 98 ILE A CA 1
ATOM 786 C C . ILE A 1 98 ? 15.514 2.984 10.539 1.00 70.31 98 ILE A C 1
ATOM 788 O O . ILE A 1 98 ? 14.491 2.672 9.926 1.00 70.31 98 ILE A O 1
ATOM 792 N N . ILE A 1 99 ? 16.505 2.117 10.737 1.00 66.06 99 ILE A N 1
ATOM 793 C CA . ILE A 1 99 ? 16.377 0.698 10.418 1.00 66.06 99 ILE A CA 1
ATOM 794 C C . ILE A 1 99 ? 15.716 0.014 11.612 1.00 66.06 99 ILE A C 1
ATOM 796 O O . ILE A 1 99 ? 16.376 -0.334 12.589 1.00 66.06 99 ILE A O 1
ATOM 800 N N . MET A 1 100 ? 14.408 -0.220 11.523 1.00 51.53 100 MET A N 1
ATOM 801 C CA . MET A 1 100 ? 13.715 -1.069 12.491 1.00 51.53 100 MET A CA 1
ATOM 802 C C . MET A 1 100 ? 14.072 -2.536 12.228 1.00 51.53 100 MET A C 1
ATOM 804 O O . MET A 1 100 ? 13.434 -3.221 11.428 1.00 51.53 100 MET A O 1
ATOM 808 N N . LYS A 1 101 ? 15.122 -3.033 12.887 1.00 50.22 101 LYS A N 1
ATOM 809 C CA . LYS A 1 101 ? 15.298 -4.474 13.103 1.00 50.22 101 LYS A CA 1
ATOM 810 C C . LYS A 1 101 ? 14.547 -4.847 14.372 1.00 50.22 101 LYS A C 1
ATOM 812 O O . LYS A 1 101 ? 14.694 -4.167 15.381 1.00 50.22 101 LYS A O 1
ATOM 817 N N . ASN A 1 102 ? 13.766 -5.929 14.318 1.00 52.44 102 ASN A N 1
ATOM 818 C CA . ASN A 1 102 ? 13.102 -6.496 15.490 1.00 52.44 102 ASN A CA 1
ATOM 819 C C . ASN A 1 102 ? 14.106 -6.598 16.656 1.00 52.44 102 ASN A C 1
ATOM 821 O O . ASN A 1 102 ? 15.000 -7.441 16.631 1.00 52.44 102 ASN A O 1
ATOM 825 N N . ASN A 1 103 ? 13.906 -5.722 17.645 1.00 50.38 103 ASN A N 1
ATOM 826 C CA . ASN A 1 103 ? 14.551 -5.634 18.957 1.00 50.38 103 ASN A CA 1
ATOM 827 C C . ASN A 1 103 ? 15.993 -5.120 19.088 1.00 50.38 103 ASN A C 1
ATOM 829 O O . ASN A 1 103 ? 16.545 -5.297 20.163 1.00 50.38 103 ASN A O 1
ATOM 833 N N . ASP A 1 104 ? 16.564 -4.404 18.118 1.00 52.94 104 ASP A N 1
ATOM 834 C CA . ASP A 1 104 ? 17.745 -3.564 18.395 1.00 52.94 104 ASP A CA 1
ATOM 835 C C . ASP A 1 104 ? 17.773 -2.360 17.444 1.00 52.94 104 ASP A C 1
ATOM 837 O O . ASP A 1 104 ? 18.175 -2.465 16.281 1.00 52.94 104 ASP A O 1
ATOM 841 N N . GLU A 1 105 ? 17.334 -1.204 17.944 1.00 50.25 105 GLU A N 1
ATOM 842 C CA . GLU A 1 105 ? 17.483 0.077 17.256 1.00 50.25 105 GLU A CA 1
ATOM 843 C C . GLU A 1 105 ? 18.975 0.424 17.175 1.00 50.25 105 GLU A C 1
ATOM 845 O O . GLU A 1 105 ? 19.634 0.707 18.177 1.00 50.25 105 GLU A O 1
ATOM 850 N N . LYS A 1 106 ? 19.535 0.391 15.966 1.00 53.88 106 LYS A N 1
ATOM 851 C CA . LYS A 1 106 ? 20.819 1.027 15.671 1.00 53.88 106 LYS A CA 1
ATOM 852 C C . LYS A 1 106 ? 20.626 1.962 14.495 1.00 53.88 106 LYS A C 1
ATOM 854 O O . LYS A 1 106 ? 20.226 1.523 13.418 1.00 53.88 106 LYS A O 1
ATOM 859 N N . ASN A 1 107 ? 20.960 3.230 14.705 1.00 47.47 107 ASN A N 1
ATOM 860 C CA . ASN A 1 107 ? 21.019 4.213 13.634 1.00 47.47 107 ASN A CA 1
ATOM 861 C C . ASN A 1 107 ? 22.155 3.798 12.695 1.00 47.47 107 ASN A C 1
ATOM 863 O O . ASN A 1 107 ? 23.300 3.628 13.123 1.00 47.47 107 ASN A O 1
ATOM 867 N N . ALA A 1 108 ? 21.822 3.567 11.429 1.00 54.03 108 ALA A N 1
ATOM 868 C CA . ALA A 1 108 ? 22.804 3.343 10.384 1.00 54.03 108 ALA A CA 1
ATOM 869 C C . ALA A 1 108 ? 22.860 4.608 9.532 1.00 54.03 108 ALA A C 1
ATOM 871 O O . ALA A 1 108 ? 21.868 4.991 8.914 1.00 54.03 108 AL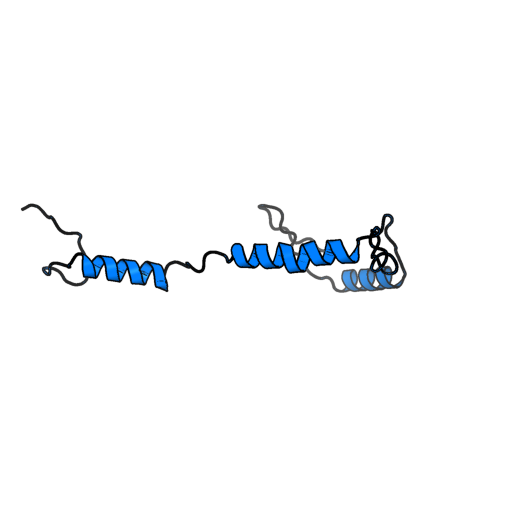A A O 1
ATOM 872 N N . PHE A 1 109 ? 24.024 5.247 9.523 1.00 49.91 109 PHE A N 1
ATOM 873 C CA . PHE A 1 109 ? 24.347 6.308 8.580 1.00 49.91 109 PHE A CA 1
ATOM 874 C C . PHE A 1 109 ? 24.990 5.652 7.351 1.00 49.91 109 PHE A C 1
ATOM 876 O O . PHE A 1 109 ? 25.864 4.793 7.511 1.00 49.91 109 PHE A O 1
ATOM 883 N N . TYR A 1 110 ? 24.529 6.017 6.154 1.00 54.00 110 TYR A N 1
ATOM 884 C CA . TYR A 1 110 ? 25.129 5.631 4.873 1.00 54.00 110 TYR A CA 1
ATOM 885 C C . TYR A 1 110 ? 25.678 6.865 4.173 1.00 54.00 110 TYR A C 1
ATOM 887 O O . TYR A 1 110 ? 24.966 7.892 4.197 1.00 54.00 110 TYR A O 1
#

Radius of gyration: 29.5 Å; chains: 1; bounding box: 56×27×83 Å

pLDDT: mean 74.37, std 14.41, range [40.59, 94.94]

Organism: NCBI:txid392030

Secondary structure (DSSP, 8-state):
----S---SSSTTPPPPHHHHHHHHHHIIIIIS--S---HHHHHHHIIIIIIHHHHHTT-SSSTTTGGG-----SS----HHHHHHHHHHHHTT--B----TT----B--

Sequence (110 aa):
MSNKGWFEGFAIGYPSSNNALEATNGIIKSLYTFRERLPVGEFLSVLENDIIHQLSRERNTDDPITSQNAKAFANVPSINLSLWTSTYHWIKEEREVIIMKNNDEKNAFY

Foldseek 3Di:
DDPPDDDPVPDPPDDDDPVNVVVVVVCCCVPVPPPVPPPVVVVVVCCPPPNPVVLCQLQDCPDPVNVVRRDDDDPDDDDDPVNVVVVVVVLVVQDFDFDDDPPDTDTDTD